Protein AF-A0A3B0YZ38-F1 (afdb_monomer)

InterPro domains:
  IPR046748 HipA-like kinase [PF20613] (2-116)

Sequence (117 aa):
MLTESGGNPNLFWGPEEERLVVIDHNQAFDSEFPVGEFMKYHIFSGISHDLFGNVLYQQEHRNTFQAVLDQWHNIRNGIPDDWHYLDPEMTVEADIGLDAIFTILNRCTTENLWDHA

Structure (mmCIF, N/CA/C/O backbone):
data_AF-A0A3B0YZ38-F1
#
_entry.id   AF-A0A3B0YZ38-F1
#
loop_
_atom_site.group_PDB
_atom_site.id
_atom_site.type_symbol
_atom_site.label_atom_id
_atom_site.label_alt_id
_atom_site.label_comp_id
_atom_site.label_asym_id
_atom_site.label_entity_id
_atom_site.label_seq_id
_atom_site.pdbx_PDB_ins_code
_atom_site.Cartn_x
_atom_site.Cartn_y
_atom_site.Cartn_z
_atom_site.occupancy
_atom_site.B_iso_or_equiv
_atom_site.auth_seq_id
_atom_site.auth_comp_id
_atom_site.auth_asym_id
_atom_site.auth_atom_id
_atom_site.pdbx_PDB_model_num
ATOM 1 N N . MET A 1 1 ? -13.005 15.743 -5.220 1.00 42.16 1 MET A N 1
ATOM 2 C CA . MET A 1 1 ? -14.047 16.243 -4.296 1.00 42.16 1 MET A CA 1
ATOM 3 C C . MET A 1 1 ? -15.233 15.287 -4.373 1.00 42.16 1 MET A C 1
A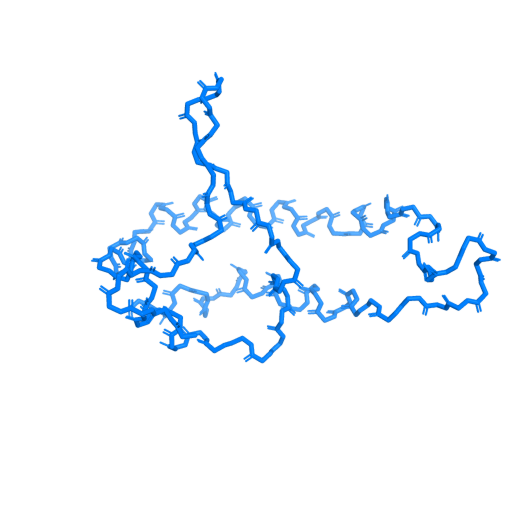TOM 5 O O . MET A 1 1 ? -15.817 15.165 -5.443 1.00 42.16 1 MET A O 1
ATOM 9 N N . LEU A 1 2 ? -15.517 14.533 -3.306 1.00 51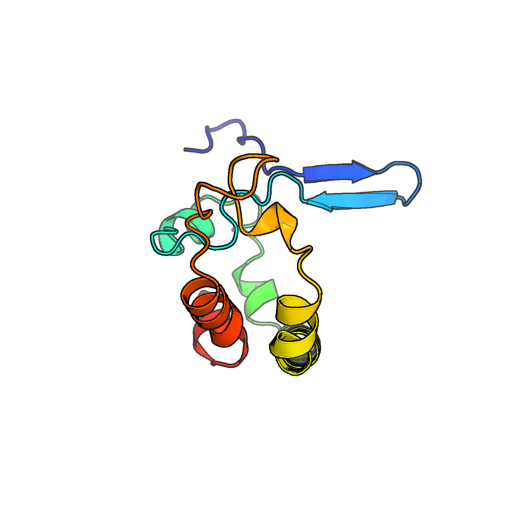.16 2 LEU A N 1
ATOM 10 C CA . LEU A 1 2 ? -16.709 13.677 -3.229 1.00 51.16 2 LEU A CA 1
ATOM 11 C C . LEU A 1 2 ? -17.927 14.604 -3.035 1.00 51.16 2 LEU A C 1
ATOM 13 O O . LEU A 1 2 ? -17.865 15.534 -2.234 1.00 51.16 2 LEU A O 1
ATOM 17 N N . THR A 1 3 ? -18.976 14.429 -3.836 1.00 57.50 3 THR A N 1
ATOM 18 C CA . THR A 1 3 ? -20.181 15.281 -3.834 1.00 57.50 3 THR A CA 1
ATOM 19 C C . THR A 1 3 ? -21.152 14.866 -2.722 1.00 57.50 3 THR A C 1
ATOM 21 O O . THR A 1 3 ? -20.962 13.832 -2.084 1.00 57.50 3 THR A O 1
ATOM 24 N N . GLU A 1 4 ? -22.237 15.627 -2.521 1.00 55.22 4 GLU A N 1
ATOM 25 C CA . GLU A 1 4 ? -23.323 15.306 -1.569 1.00 55.22 4 GLU A CA 1
ATOM 26 C C . GLU A 1 4 ? -23.986 13.931 -1.807 1.00 55.22 4 GLU A C 1
ATOM 28 O O . GLU A 1 4 ? -24.722 13.443 -0.956 1.00 55.22 4 GLU A O 1
ATOM 33 N N . SER A 1 5 ? -23.720 13.284 -2.946 1.00 58.16 5 SER A N 1
ATOM 34 C CA . SER A 1 5 ? -24.227 11.949 -3.294 1.00 58.16 5 SER A CA 1
ATOM 35 C C . SER A 1 5 ? -23.225 10.813 -3.042 1.00 58.16 5 SER A C 1
ATOM 37 O O . SER A 1 5 ? -23.534 9.665 -3.352 1.00 58.16 5 SER A O 1
ATOM 39 N N . GLY A 1 6 ? -22.041 11.113 -2.496 1.00 59.34 6 GLY A N 1
ATOM 40 C CA . GLY A 1 6 ? -20.923 10.173 -2.424 1.00 59.34 6 GLY A CA 1
ATOM 41 C C . GLY A 1 6 ? -20.232 10.040 -3.784 1.00 59.34 6 GLY A C 1
ATOM 42 O O . GLY A 1 6 ? -20.872 9.849 -4.814 1.00 59.34 6 GLY A O 1
ATOM 43 N N . GLY A 1 7 ? -18.907 10.187 -3.817 1.00 64.19 7 GLY A N 1
ATOM 44 C CA . GLY A 1 7 ? -18.137 9.831 -5.013 1.00 64.19 7 GLY A CA 1
ATOM 45 C C . GLY A 1 7 ? -17.694 8.370 -4.969 1.00 64.19 7 GLY A C 1
ATOM 46 O O . GLY A 1 7 ? -17.848 7.709 -3.945 1.00 64.19 7 GLY A O 1
ATOM 47 N N . ASN A 1 8 ? -17.162 7.871 -6.085 1.00 73.31 8 ASN A N 1
ATOM 48 C CA . ASN A 1 8 ? -16.699 6.492 -6.202 1.00 73.31 8 ASN A CA 1
ATOM 49 C C . ASN A 1 8 ? -15.587 6.218 -5.167 1.00 73.31 8 ASN A C 1
ATOM 51 O O . ASN A 1 8 ? -14.508 6.794 -5.304 1.00 73.31 8 ASN A O 1
ATOM 55 N N . PRO A 1 9 ? -15.810 5.359 -4.153 1.00 74.94 9 PRO A N 1
ATOM 56 C CA . PRO A 1 9 ? -14.781 5.025 -3.172 1.00 74.94 9 PRO A CA 1
ATOM 57 C C . PRO A 1 9 ? -13.742 4.039 -3.734 1.00 74.94 9 PRO A C 1
ATOM 59 O O . PRO A 1 9 ? -12.907 3.552 -2.980 1.00 74.94 9 PRO A O 1
ATOM 62 N N . ASN A 1 10 ? -13.826 3.703 -5.029 1.00 85.19 10 ASN A N 1
ATOM 63 C CA . ASN A 1 10 ? -13.047 2.655 -5.680 1.00 85.19 10 ASN A CA 1
ATOM 64 C C . ASN A 1 10 ? -13.208 1.299 -4.972 1.00 85.19 10 ASN A C 1
ATOM 66 O O . ASN A 1 10 ? -12.254 0.544 -4.802 1.00 85.19 10 ASN A O 1
ATOM 70 N N . LEU A 1 11 ? -14.445 0.992 -4.560 1.00 86.81 11 LEU A N 1
ATOM 71 C CA . LEU A 1 11 ? -14.827 -0.285 -3.963 1.00 86.81 11 LEU A CA 1
ATOM 72 C C . LEU A 1 11 ? -15.729 -1.057 -4.919 1.00 86.81 11 LEU A C 1
ATOM 74 O O . LEU A 1 11 ? -16.722 -0.528 -5.419 1.00 86.81 11 LEU A O 1
ATOM 78 N N . PHE A 1 12 ? -15.413 -2.329 -5.113 1.00 89.25 12 PHE A N 1
ATOM 79 C CA . PHE A 1 12 ? -16.234 -3.277 -5.849 1.00 89.25 12 PHE A CA 1
ATOM 80 C C . PHE A 1 12 ? -16.736 -4.378 -4.908 1.00 89.25 12 PHE A C 1
ATOM 82 O O . PHE A 1 12 ? -16.009 -4.804 -4.013 1.00 89.25 12 PHE A O 1
ATOM 89 N N . TRP A 1 13 ? -17.970 -4.849 -5.097 1.00 92.00 13 TRP A N 1
ATOM 90 C CA . TRP A 1 13 ? -18.472 -6.037 -4.401 1.00 92.00 13 TRP A CA 1
ATOM 91 C C . TRP A 1 13 ? -18.176 -7.274 -5.246 1.00 92.00 13 TRP A C 1
ATOM 93 O O . TRP A 1 13 ? -18.745 -7.419 -6.327 1.00 92.00 13 TRP A O 1
AT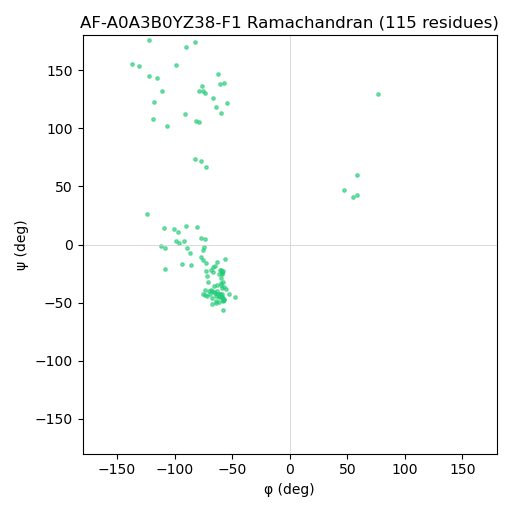OM 103 N N . GLY A 1 14 ? -17.289 -8.146 -4.765 1.00 92.31 14 GLY A N 1
ATOM 104 C CA . GLY A 1 14 ? -17.031 -9.455 -5.363 1.00 92.31 14 GLY A CA 1
ATOM 105 C C . GLY A 1 14 ? -18.100 -10.450 -4.905 1.00 92.31 14 GLY A C 1
ATOM 106 O O . GLY A 1 14 ? -18.076 -10.838 -3.737 1.00 92.31 14 GLY A O 1
ATOM 107 N N . PRO A 1 15 ? -19.061 -10.850 -5.763 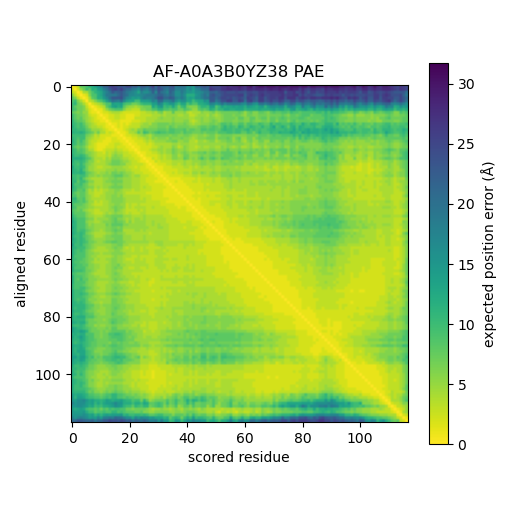1.00 89.88 15 PRO A N 1
ATOM 108 C CA . PRO A 1 15 ? -20.171 -11.706 -5.347 1.00 89.88 15 PRO A CA 1
ATOM 109 C C . PRO A 1 15 ? -19.746 -13.154 -5.088 1.00 89.88 15 PRO A C 1
ATOM 111 O O . PRO A 1 15 ? -20.448 -13.856 -4.373 1.00 89.88 15 PRO A O 1
ATOM 114 N N . GLU A 1 16 ? -18.629 -13.605 -5.665 1.00 92.00 16 GLU A N 1
ATOM 115 C CA . GLU A 1 16 ? -18.132 -14.972 -5.484 1.00 92.00 16 GLU A CA 1
ATOM 116 C C . GLU A 1 16 ? -17.484 -15.160 -4.109 1.00 92.00 16 GLU A C 1
ATOM 118 O O . GLU A 1 16 ? -17.730 -16.164 -3.445 1.00 92.00 16 GLU A O 1
ATOM 123 N N . GLU A 1 17 ? -16.687 -14.189 -3.657 1.00 91.50 17 GLU A N 1
ATOM 124 C CA . GLU A 1 17 ? -16.010 -14.236 -2.357 1.00 91.50 17 GLU A CA 1
ATOM 125 C C . GLU A 1 17 ? -16.760 -13.486 -1.249 1.00 91.50 17 GLU A C 1
ATOM 127 O O . GLU A 1 17 ? -16.252 -13.393 -0.132 1.00 91.50 17 GLU A O 1
ATOM 132 N N . GLU A 1 18 ? -17.927 -12.920 -1.569 1.00 94.31 18 GLU A N 1
ATOM 133 C CA . GLU A 1 18 ? -18.758 -12.102 -0.677 1.00 94.31 18 GLU A CA 1
ATOM 134 C C . GLU A 1 18 ? -17.943 -11.035 0.077 1.00 94.31 18 GLU A C 1
ATOM 136 O O . GLU A 1 18 ? -18.063 -10.858 1.293 1.00 94.31 18 GLU A O 1
ATOM 141 N N . ARG A 1 19 ? -17.078 -10.315 -0.650 1.00 93.94 19 ARG A N 1
ATOM 142 C CA . ARG A 1 19 ? -16.172 -9.322 -0.057 1.00 93.94 19 ARG A CA 1
ATOM 143 C C . ARG A 1 19 ? -16.080 -8.036 -0.861 1.00 93.94 19 ARG A C 1
ATOM 145 O O . ARG A 1 19 ? -16.252 -8.014 -2.080 1.00 93.94 19 ARG A O 1
ATOM 152 N N . LEU A 1 20 ? -15.722 -6.963 -0.162 1.00 90.12 20 LEU A N 1
ATOM 153 C CA . LEU A 1 20 ? -15.305 -5.720 -0.799 1.00 90.12 20 LEU A CA 1
ATOM 154 C C . LEU A 1 20 ? -13.879 -5.857 -1.340 1.00 90.12 20 LEU A C 1
ATOM 156 O O . LEU A 1 20 ? -12.988 -6.367 -0.661 1.00 90.12 20 LEU A O 1
ATOM 160 N N . VAL A 1 21 ? -13.675 -5.364 -2.555 1.00 89.25 21 VAL A N 1
ATOM 161 C CA . VAL A 1 21 ? -12.380 -5.275 -3.226 1.00 89.25 21 VAL A CA 1
ATOM 162 C C . VAL A 1 21 ? -12.084 -3.803 -3.468 1.00 89.25 21 VAL A C 1
ATOM 164 O O . VAL A 1 21 ? -12.873 -3.109 -4.107 1.00 89.25 21 VAL A O 1
ATOM 167 N N . VAL A 1 22 ? -10.955 -3.328 -2.944 1.00 88.00 22 VAL A N 1
ATOM 168 C CA . VAL A 1 22 ? -10.433 -1.999 -3.275 1.00 88.00 22 VAL A CA 1
ATOM 169 C C . VAL A 1 22 ? -9.751 -2.095 -4.636 1.00 88.00 22 VAL A C 1
ATOM 171 O O . VAL A 1 22 ? -8.986 -3.027 -4.876 1.00 88.00 22 VAL A O 1
ATOM 174 N N . ILE A 1 23 ? -10.055 -1.163 -5.530 1.00 87.50 23 ILE A N 1
ATOM 175 C CA . ILE A 1 23 ? -9.457 -1.073 -6.864 1.00 87.50 23 ILE A CA 1
ATOM 176 C C . ILE A 1 23 ? -8.789 0.290 -7.050 1.00 87.50 23 ILE A C 1
ATOM 178 O O . ILE A 1 23 ? -8.887 1.159 -6.190 1.00 87.50 23 ILE A O 1
ATOM 182 N N . ASP A 1 24 ? -8.128 0.476 -8.193 1.00 85.62 24 ASP A N 1
ATOM 183 C CA . ASP A 1 24 ? -7.545 1.762 -8.592 1.00 85.62 24 ASP A CA 1
ATOM 184 C C . ASP A 1 24 ? -6.518 2.304 -7.572 1.00 85.62 24 ASP A C 1
ATOM 186 O O . ASP A 1 24 ? -6.652 3.379 -6.994 1.00 85.62 24 ASP A O 1
ATOM 190 N N . HIS A 1 25 ? -5.463 1.513 -7.337 1.00 84.44 25 HIS A N 1
ATOM 191 C CA . HIS A 1 25 ? -4.354 1.834 -6.424 1.00 84.44 25 HIS A CA 1
ATOM 192 C C . HIS A 1 25 ? -3.298 2.781 -7.026 1.00 84.44 25 HIS A C 1
ATOM 194 O O . HIS A 1 25 ? -2.195 2.894 -6.492 1.00 84.44 25 HIS A O 1
ATOM 200 N N . ASN A 1 26 ? -3.598 3.457 -8.136 1.00 84.25 26 ASN A N 1
ATOM 201 C CA . ASN A 1 26 ? -2.642 4.302 -8.862 1.00 84.25 26 ASN A CA 1
ATOM 202 C C . ASN A 1 26 ? -2.080 5.477 -8.033 1.00 84.25 26 ASN A C 1
ATOM 204 O O . ASN A 1 26 ? -1.001 5.964 -8.350 1.00 84.25 26 ASN A O 1
ATOM 208 N N . GLN A 1 27 ? -2.779 5.905 -6.975 1.00 85.06 27 GLN A N 1
ATOM 209 C CA . GLN A 1 27 ? -2.366 6.975 -6.054 1.00 85.06 27 GLN A CA 1
ATOM 210 C C . GLN A 1 27 ? -1.971 6.465 -4.653 1.00 85.06 27 GLN A C 1
ATOM 212 O O . GLN A 1 27 ? -1.871 7.251 -3.714 1.00 85.06 27 GLN A O 1
ATOM 217 N N . ALA A 1 28 ? -1.749 5.156 -4.466 1.00 86.12 28 ALA A N 1
ATOM 218 C CA . ALA A 1 28 ? -1.492 4.573 -3.140 1.00 86.12 28 ALA A CA 1
ATOM 219 C C . ALA A 1 28 ? -0.243 5.136 -2.427 1.00 86.12 28 ALA A C 1
ATOM 221 O O . ALA A 1 28 ? -0.148 5.055 -1.202 1.00 86.12 28 ALA A O 1
ATOM 222 N N . PHE A 1 29 ? 0.699 5.708 -3.182 1.00 87.81 29 PHE A N 1
ATOM 223 C CA . PHE A 1 29 ? 1.966 6.244 -2.679 1.00 87.81 29 PHE A CA 1
ATOM 224 C C . PHE A 1 29 ? 2.181 7.717 -3.047 1.00 87.81 29 PHE A C 1
ATOM 226 O O . PHE A 1 29 ? 3.322 8.163 -3.153 1.00 87.81 29 PHE A O 1
ATOM 233 N N . ASP A 1 30 ? 1.103 8.475 -3.255 1.00 88.25 30 ASP A N 1
ATOM 234 C CA . ASP A 1 30 ? 1.201 9.916 -3.483 1.00 88.25 30 ASP A CA 1
ATOM 235 C C . ASP A 1 30 ? 1.774 10.621 -2.236 1.00 88.25 30 ASP A C 1
ATOM 237 O O . ASP A 1 30 ? 1.205 10.573 -1.141 1.00 88.25 30 ASP A O 1
ATOM 241 N N . SER A 1 31 ? 2.927 11.275 -2.397 1.00 84.62 31 SER A N 1
ATOM 242 C CA . SER A 1 31 ? 3.591 12.021 -1.326 1.00 84.62 31 SER A CA 1
ATOM 243 C C . SER A 1 31 ? 2.831 13.276 -0.899 1.00 84.62 31 SER A C 1
ATOM 245 O O . SER A 1 31 ? 3.034 13.754 0.217 1.00 84.62 31 SER A O 1
ATOM 247 N N . GLU A 1 32 ? 1.967 13.807 -1.764 1.00 88.69 32 GLU A N 1
ATOM 248 C CA . GLU A 1 32 ? 1.155 15.000 -1.510 1.00 88.69 32 GLU A CA 1
ATOM 249 C C . GLU A 1 32 ? -0.267 14.651 -1.039 1.00 88.69 32 GLU A C 1
ATOM 251 O O . GLU A 1 32 ? -1.124 15.531 -0.930 1.00 88.69 32 GLU A O 1
ATOM 256 N N . PHE A 1 33 ? -0.520 13.378 -0.703 1.00 86.50 33 PHE A N 1
ATOM 257 C CA . PHE A 1 33 ? -1.840 12.901 -0.305 1.00 86.50 33 PHE A CA 1
ATOM 258 C C . PHE A 1 33 ? -2.435 13.720 0.864 1.00 86.50 33 PHE A C 1
ATOM 260 O O . PHE A 1 33 ? -1.861 13.760 1.963 1.00 86.50 33 PHE A O 1
ATOM 267 N N . PRO A 1 34 ? -3.622 14.338 0.690 1.00 87.81 34 PRO A N 1
ATOM 268 C CA . PRO A 1 34 ? -4.199 15.246 1.675 1.00 87.81 34 PRO A CA 1
ATOM 269 C C . PRO A 1 34 ? -4.927 14.478 2.789 1.00 87.81 34 PRO A C 1
ATOM 271 O O . PRO A 1 34 ? -6.158 14.481 2.865 1.00 87.81 34 PRO A O 1
ATOM 274 N N . VAL A 1 35 ? -4.165 13.841 3.692 1.00 85.06 35 VAL A N 1
ATOM 275 C CA . VAL A 1 35 ? -4.681 12.993 4.793 1.00 85.06 35 VAL A CA 1
ATOM 276 C C . VAL A 1 35 ? -5.828 13.663 5.557 1.00 85.06 35 VAL A C 1
ATOM 278 O O . VAL A 1 35 ? -6.849 13.032 5.807 1.00 85.06 35 VAL A O 1
ATOM 281 N N . GLY A 1 36 ? -5.701 14.949 5.900 1.00 85.69 36 GLY A N 1
ATOM 282 C CA . GLY A 1 36 ? -6.728 15.664 6.666 1.00 85.69 36 GLY A CA 1
ATOM 283 C C . GLY A 1 36 ? -8.061 15.815 5.923 1.00 85.69 36 GLY A C 1
ATOM 284 O O . GLY A 1 36 ? -9.123 15.620 6.513 1.00 85.69 36 GLY A O 1
ATOM 285 N N . GLU A 1 37 ? -8.027 16.127 4.625 1.00 87.25 37 GLU A N 1
ATOM 286 C CA . GLU A 1 37 ? -9.245 16.202 3.808 1.00 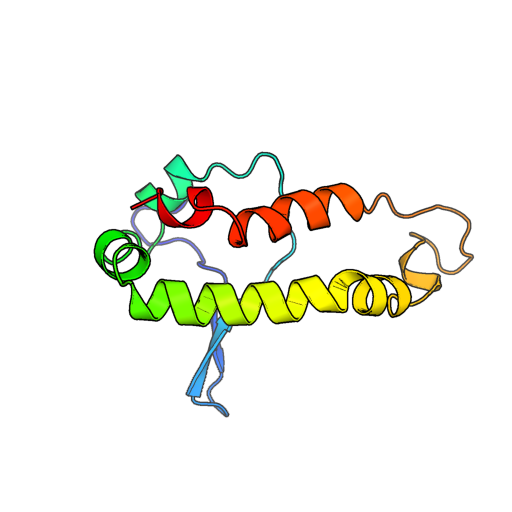87.25 37 GLU A CA 1
ATOM 287 C C . GLU A 1 37 ? -9.844 14.819 3.583 1.00 87.25 37 GLU A C 1
ATOM 289 O O . GLU A 1 37 ? -11.063 14.661 3.669 1.00 87.25 37 GLU A O 1
ATOM 294 N N . PHE A 1 38 ? -8.992 13.818 3.347 1.00 85.06 38 PHE A N 1
ATOM 295 C CA . PHE A 1 38 ? -9.418 12.434 3.208 1.00 85.06 38 PHE A CA 1
ATOM 296 C C . PHE A 1 38 ? -10.165 11.975 4.460 1.00 85.06 38 PHE A C 1
ATOM 298 O O . PHE A 1 38 ? -11.338 11.634 4.367 1.00 85.06 38 PHE A O 1
ATOM 305 N N . MET A 1 39 ? -9.555 12.067 5.643 1.00 84.56 39 MET A N 1
ATOM 306 C CA . MET A 1 39 ? -10.184 11.626 6.894 1.00 84.56 39 MET A CA 1
ATOM 307 C C . MET A 1 39 ? -11.491 12.370 7.188 1.00 84.56 39 MET A C 1
ATOM 309 O O . MET A 1 39 ? -12.433 11.779 7.709 1.00 84.56 39 MET A O 1
ATOM 313 N N . LYS A 1 40 ? -11.590 13.646 6.800 1.00 86.06 40 LYS A N 1
ATOM 314 C CA . LYS A 1 40 ? -12.797 14.454 6.998 1.00 86.06 40 LYS A CA 1
ATOM 315 C C . LYS A 1 40 ? -13.945 14.074 6.059 1.00 86.06 40 LYS A C 1
ATOM 317 O O . LYS A 1 40 ? -15.096 14.044 6.492 1.00 86.06 40 LYS A O 1
ATOM 322 N N . TYR A 1 41 ? -13.657 13.845 4.779 1.00 84.88 41 TYR A N 1
ATOM 323 C CA . TYR A 1 41 ? -14.683 13.705 3.737 1.00 84.88 41 TYR A CA 1
ATOM 324 C C . TYR A 1 41 ? -14.857 12.276 3.212 1.00 84.88 41 TYR A C 1
ATOM 326 O O . TYR A 1 41 ? -15.731 12.047 2.376 1.00 84.88 41 TYR A O 1
ATOM 334 N N . HIS A 1 42 ? -14.056 11.313 3.675 1.00 83.62 42 HIS A N 1
ATOM 335 C CA . HIS A 1 42 ? -14.205 9.915 3.286 1.00 83.62 42 HIS A CA 1
ATOM 336 C C . HIS A 1 42 ? -15.563 9.355 3.725 1.00 83.62 42 HIS A C 1
ATOM 338 O O . HIS A 1 42 ? -16.067 9.690 4.795 1.00 83.62 42 HIS A O 1
ATOM 344 N N . ILE A 1 43 ? -16.128 8.432 2.940 1.00 83.00 43 ILE A N 1
ATOM 345 C CA . ILE A 1 43 ? -17.422 7.792 3.242 1.00 83.00 43 ILE A CA 1
ATOM 346 C C . ILE A 1 43 ? -17.425 7.043 4.590 1.00 83.00 43 ILE A C 1
ATOM 348 O O . ILE A 1 43 ? -18.473 6.882 5.209 1.00 83.00 43 ILE A O 1
ATOM 352 N N . PHE A 1 44 ? -16.247 6.631 5.070 1.00 85.06 44 PHE A N 1
ATOM 353 C CA . PHE A 1 44 ? -16.057 5.965 6.366 1.00 85.06 44 PHE A CA 1
ATOM 354 C C . PHE A 1 44 ? -15.548 6.893 7.482 1.00 85.06 44 PHE A C 1
ATOM 356 O O . PHE A 1 44 ? -15.130 6.402 8.528 1.00 85.06 44 PHE A O 1
ATOM 363 N N . SER A 1 45 ? -15.582 8.218 7.305 1.00 88.00 45 SER A N 1
ATOM 364 C CA . SER A 1 45 ? -15.122 9.164 8.336 1.00 88.00 45 SER A CA 1
ATOM 365 C C . SER A 1 45 ? -15.862 9.002 9.669 1.00 88.00 45 SER A C 1
ATOM 367 O O . SER A 1 45 ? -15.271 9.149 10.731 1.00 88.00 45 SER A O 1
ATOM 369 N N . GLY A 1 46 ? -17.140 8.609 9.641 1.00 89.81 46 GLY A N 1
ATOM 370 C CA . GLY A 1 46 ? -17.940 8.399 10.851 1.00 89.81 46 GLY A CA 1
ATOM 371 C C . GLY A 1 46 ? -17.463 7.262 11.765 1.00 89.81 46 GLY A C 1
ATOM 372 O O . GLY A 1 46 ? -17.846 7.246 12.928 1.00 89.81 46 GLY A O 1
ATOM 373 N N . ILE A 1 47 ? -16.642 6.332 11.264 1.00 89.81 47 ILE A N 1
ATOM 374 C CA . ILE A 1 47 ? -16.094 5.209 12.047 1.00 89.81 47 ILE A CA 1
ATOM 375 C C . ILE A 1 47 ? -14.581 5.315 12.261 1.00 89.81 47 ILE A C 1
ATOM 377 O O . ILE A 1 47 ? -13.994 4.437 12.890 1.00 89.81 47 ILE A O 1
ATOM 381 N N . SER A 1 48 ? -13.925 6.349 11.719 1.00 86.56 48 SER A N 1
ATOM 382 C CA . SER A 1 48 ? -12.463 6.427 11.734 1.00 86.56 48 SER A CA 1
ATOM 383 C C . SER A 1 48 ? -11.917 6.501 13.156 1.00 86.56 48 SER A C 1
ATOM 385 O O . SER A 1 48 ? -10.979 5.783 13.477 1.00 86.56 48 SER A O 1
ATOM 387 N N . HIS A 1 49 ? -12.538 7.292 14.031 1.00 86.75 49 HIS A N 1
ATOM 388 C CA . HIS A 1 49 ? -12.096 7.419 15.419 1.00 86.75 49 HIS A CA 1
ATOM 389 C C . HIS A 1 49 ? -12.093 6.067 16.152 1.00 86.75 49 HIS A C 1
ATOM 391 O O . HIS A 1 49 ? -11.088 5.678 16.745 1.00 86.75 49 HIS A O 1
ATOM 397 N N . ASP A 1 50 ? -13.187 5.309 16.040 1.00 90.75 50 ASP A N 1
ATOM 398 C CA . ASP A 1 50 ? -13.326 4.005 16.695 1.00 90.75 50 ASP A CA 1
ATOM 399 C C . ASP A 1 50 ? -12.368 2.961 16.106 1.00 90.75 50 ASP A C 1
ATOM 401 O O . ASP A 1 50 ? -11.778 2.165 16.839 1.00 90.75 50 ASP A O 1
ATOM 405 N N . LEU A 1 51 ? -12.190 2.966 14.781 1.00 88.75 51 LEU A N 1
ATOM 406 C CA . LEU A 1 51 ? -11.311 2.028 14.088 1.00 88.75 51 LEU A CA 1
ATOM 407 C C . LEU A 1 51 ? -9.839 2.282 14.429 1.00 88.75 51 LEU A C 1
ATOM 409 O O . LEU A 1 51 ? -9.128 1.359 14.826 1.00 88.75 51 LEU A O 1
ATOM 413 N N . PHE A 1 52 ? -9.388 3.531 14.296 1.00 86.94 52 PHE A N 1
ATOM 414 C CA . PHE A 1 52 ? -8.003 3.907 14.567 1.00 86.94 52 PHE A CA 1
ATOM 415 C C . PHE A 1 52 ? -7.694 3.897 16.068 1.00 86.94 52 PHE A C 1
ATOM 417 O O . PHE A 1 52 ? -6.561 3.608 16.427 1.00 86.94 52 PHE A O 1
ATOM 424 N N . GLY A 1 53 ? -8.673 4.105 16.955 1.00 87.75 53 GLY A N 1
ATOM 425 C CA . GLY A 1 53 ? -8.507 3.981 18.409 1.00 87.75 53 GLY A CA 1
ATOM 426 C C . GLY A 1 53 ? -8.476 2.539 18.942 1.00 87.75 53 GLY A C 1
ATOM 427 O O . GLY A 1 53 ? -8.145 2.316 20.109 1.00 87.75 53 GLY A O 1
ATOM 428 N N . ASN A 1 54 ? -8.805 1.537 18.122 1.00 91.50 54 ASN A N 1
ATOM 429 C CA . ASN A 1 54 ? -8.851 0.143 18.556 1.00 91.50 54 ASN A CA 1
ATOM 430 C C . ASN A 1 54 ? -7.446 -0.481 18.625 1.00 91.50 54 ASN A C 1
ATOM 432 O O . ASN A 1 54 ? -6.864 -0.861 17.613 1.00 91.50 54 ASN A O 1
ATOM 436 N N . VAL A 1 55 ? -6.928 -0.668 19.842 1.00 90.00 55 VAL A N 1
ATOM 437 C CA . VAL A 1 55 ? -5.575 -1.201 20.094 1.00 90.00 55 VAL A CA 1
ATOM 438 C C . VAL A 1 55 ? -5.346 -2.594 19.493 1.00 90.00 55 VAL A C 1
ATOM 440 O O . VAL A 1 55 ? -4.254 -2.868 18.997 1.00 90.00 55 VAL A O 1
ATOM 443 N N . LEU A 1 56 ? -6.353 -3.477 19.508 1.00 92.50 56 LEU A N 1
ATOM 444 C CA . LEU A 1 56 ? -6.215 -4.809 18.911 1.00 92.50 56 LEU A CA 1
ATOM 445 C C . LEU A 1 56 ? -6.076 -4.698 17.390 1.00 92.50 56 LEU A C 1
ATOM 447 O O . LEU A 1 56 ? -5.159 -5.281 16.816 1.00 92.50 56 LEU A O 1
ATOM 451 N N . TYR A 1 57 ? -6.924 -3.877 16.767 1.00 90.44 57 TYR A N 1
ATOM 452 C CA . TYR A 1 57 ? -6.864 -3.597 15.334 1.00 90.44 57 TYR A CA 1
ATOM 453 C C . TYR A 1 57 ? -5.511 -2.996 14.933 1.00 90.44 57 TYR A C 1
ATOM 455 O O . TYR A 1 57 ? -4.891 -3.465 13.976 1.00 90.44 57 TYR A O 1
ATOM 463 N N . GLN A 1 58 ? -5.016 -2.011 15.694 1.00 88.88 58 GLN A N 1
ATOM 464 C CA . GLN A 1 58 ? -3.693 -1.429 15.468 1.00 88.88 58 GLN A CA 1
ATOM 465 C C . GLN A 1 58 ? -2.596 -2.497 15.527 1.00 88.88 58 GLN A C 1
ATOM 467 O O . GLN A 1 58 ? -1.747 -2.555 14.640 1.00 88.88 58 GLN A O 1
ATOM 472 N N . GLN A 1 59 ? -2.601 -3.356 16.552 1.00 89.62 59 GLN A N 1
ATOM 473 C CA . GLN A 1 59 ? -1.565 -4.373 16.729 1.00 89.62 59 GLN A CA 1
ATOM 474 C C . GLN A 1 59 ? -1.564 -5.403 15.591 1.00 89.62 59 GLN A C 1
ATOM 476 O O . GLN A 1 59 ? -0.499 -5.743 15.072 1.00 89.62 59 GLN A O 1
ATOM 481 N N . GLU A 1 60 ? -2.740 -5.889 15.188 1.00 92.00 60 GLU A N 1
ATOM 482 C CA . GLU A 1 60 ? -2.893 -6.841 14.081 1.00 92.00 60 GLU A CA 1
ATOM 483 C C . GLU A 1 60 ? -2.332 -6.274 12.770 1.00 92.00 60 GLU A C 1
ATOM 485 O O . GLU A 1 60 ? -1.568 -6.940 12.062 1.00 92.00 60 GLU A O 1
ATOM 490 N N . HIS A 1 61 ? -2.650 -5.013 12.476 1.00 90.44 61 HIS A N 1
ATOM 491 C CA . HIS A 1 61 ? -2.200 -4.349 11.258 1.00 90.44 61 HIS A CA 1
ATOM 492 C C . HIS A 1 61 ? -0.719 -3.979 11.311 1.00 90.44 61 HIS A C 1
ATOM 494 O O . HIS A 1 61 ? -0.024 -4.192 10.323 1.00 90.44 61 HIS A O 1
ATOM 500 N N . ARG A 1 62 ? -0.192 -3.527 12.457 1.00 89.25 62 ARG A N 1
ATOM 501 C CA . ARG A 1 62 ? 1.256 -3.307 12.635 1.00 89.25 62 ARG A CA 1
ATOM 502 C C . ARG A 1 62 ? 2.050 -4.578 12.360 1.00 89.25 62 ARG A C 1
ATOM 504 O O . ARG A 1 62 ? 3.012 -4.535 11.602 1.00 89.25 62 ARG A O 1
ATOM 511 N N . ASN A 1 63 ? 1.621 -5.711 12.920 1.00 91.25 63 ASN A N 1
ATOM 512 C CA . ASN A 1 63 ? 2.280 -6.997 12.689 1.00 91.25 63 ASN A CA 1
ATOM 513 C C . ASN A 1 63 ? 2.246 -7.385 11.203 1.00 91.25 63 ASN A C 1
ATOM 515 O O . ASN A 1 63 ? 3.258 -7.808 10.649 1.00 91.25 63 ASN A O 1
ATOM 519 N N . THR A 1 64 ? 1.090 -7.211 10.557 1.00 92.31 64 THR A N 1
ATOM 520 C CA . THR A 1 64 ? 0.913 -7.528 9.134 1.00 92.31 64 THR A CA 1
ATOM 521 C C . THR A 1 64 ? 1.796 -6.645 8.254 1.00 92.31 64 THR A C 1
ATOM 523 O O . THR A 1 64 ? 2.522 -7.155 7.403 1.00 92.31 64 THR A O 1
ATOM 526 N N . PHE A 1 65 ? 1.786 -5.329 8.472 1.00 91.19 65 PHE A N 1
ATOM 527 C CA . PHE A 1 65 ? 2.595 -4.404 7.688 1.00 91.19 65 PHE A CA 1
ATOM 528 C C . PHE A 1 65 ? 4.094 -4.614 7.905 1.00 91.19 65 PHE A C 1
ATOM 530 O O . PHE A 1 65 ? 4.846 -4.612 6.933 1.00 91.19 65 PHE A O 1
ATOM 537 N N . GLN A 1 66 ? 4.527 -4.864 9.145 1.00 92.19 66 GLN A N 1
ATOM 538 C CA . GLN A 1 66 ? 5.926 -5.169 9.437 1.00 92.19 66 GLN A CA 1
ATOM 539 C C . GLN A 1 66 ? 6.380 -6.440 8.714 1.00 92.19 66 GLN A C 1
ATOM 541 O O . GLN A 1 66 ? 7.421 -6.427 8.067 1.00 92.19 66 GLN A O 1
ATOM 546 N N . ALA A 1 67 ? 5.577 -7.509 8.742 1.00 94.12 67 ALA A N 1
ATOM 547 C CA . ALA A 1 67 ? 5.910 -8.753 8.049 1.00 94.12 67 ALA A CA 1
ATOM 548 C C . ALA A 1 67 ? 6.074 -8.559 6.529 1.00 94.12 67 ALA A C 1
ATOM 550 O O . ALA A 1 67 ? 6.922 -9.202 5.911 1.00 94.12 67 ALA A O 1
ATOM 551 N N . VAL A 1 68 ? 5.292 -7.658 5.923 1.00 92.94 68 VAL A N 1
ATOM 552 C CA . VAL A 1 68 ? 5.435 -7.289 4.504 1.00 92.94 68 VAL A CA 1
ATOM 553 C C . VAL A 1 68 ? 6.691 -6.443 4.274 1.00 92.94 68 VAL A C 1
ATOM 555 O O . VAL A 1 68 ? 7.438 -6.707 3.333 1.00 92.94 68 VAL A O 1
ATOM 558 N N . LEU A 1 69 ? 6.960 -5.458 5.136 1.00 93.62 69 LEU A N 1
ATOM 559 C CA . LEU A 1 69 ? 8.156 -4.614 5.049 1.00 93.62 69 LEU A CA 1
ATOM 560 C C . LEU A 1 69 ? 9.454 -5.407 5.228 1.00 93.62 69 LEU A C 1
ATOM 562 O O . LEU A 1 69 ? 10.430 -5.133 4.534 1.00 93.62 69 LEU A O 1
ATOM 566 N N . ASP A 1 70 ? 9.458 -6.434 6.076 1.00 94.94 70 ASP A N 1
ATOM 567 C CA . ASP A 1 70 ? 10.597 -7.346 6.239 1.00 94.94 70 ASP A CA 1
ATOM 568 C C . ASP A 1 70 ? 10.925 -8.089 4.931 1.00 94.94 70 ASP A C 1
ATOM 570 O O . ASP A 1 70 ? 12.067 -8.484 4.692 1.00 94.94 70 ASP A O 1
ATOM 574 N N . GLN A 1 71 ? 9.934 -8.250 4.049 1.00 96.56 71 GLN A N 1
ATOM 575 C CA . GLN A 1 71 ? 10.089 -8.832 2.717 1.00 96.56 71 GLN A CA 1
ATOM 576 C C . GLN A 1 71 ? 10.363 -7.788 1.628 1.00 96.56 71 GLN A C 1
ATOM 578 O O . GLN A 1 71 ? 10.484 -8.164 0.464 1.00 96.56 71 GLN A O 1
ATOM 583 N N . TRP A 1 72 ? 10.506 -6.499 1.958 1.00 95.25 72 TRP A N 1
ATOM 584 C CA . TRP A 1 72 ? 10.642 -5.425 0.967 1.00 95.25 72 TRP A CA 1
ATOM 585 C C . TRP A 1 72 ? 11.756 -5.678 -0.050 1.00 95.25 72 TRP A C 1
ATOM 587 O O . TRP A 1 72 ? 11.555 -5.490 -1.247 1.00 95.25 72 TRP A O 1
ATOM 597 N N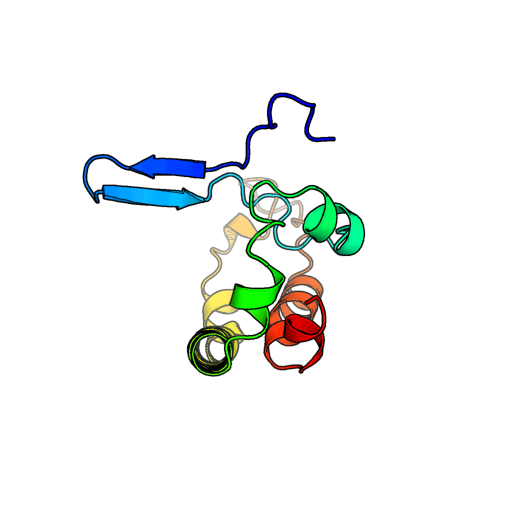 . HIS A 1 73 ? 12.919 -6.159 0.400 1.00 95.56 73 HIS A N 1
ATOM 598 C CA . HIS A 1 73 ? 14.015 -6.467 -0.516 1.00 95.56 73 HIS A CA 1
ATOM 599 C C . HIS A 1 73 ? 13.646 -7.582 -1.504 1.00 95.56 73 HIS A C 1
ATOM 601 O O . HIS A 1 73 ? 13.943 -7.472 -2.689 1.00 95.56 73 HIS A O 1
ATOM 607 N N . ASN A 1 74 ? 12.939 -8.615 -1.040 1.00 97.25 74 ASN A N 1
ATOM 608 C CA . ASN A 1 74 ? 12.468 -9.703 -1.895 1.00 97.25 74 ASN A CA 1
ATOM 609 C C . ASN A 1 74 ? 11.383 -9.225 -2.867 1.00 97.25 74 ASN A C 1
ATOM 611 O O . ASN A 1 74 ? 11.408 -9.615 -4.028 1.00 97.25 74 ASN A O 1
ATOM 615 N N . ILE A 1 75 ? 10.474 -8.352 -2.417 1.00 94.69 75 ILE A N 1
ATOM 616 C CA . ILE A 1 75 ? 9.450 -7.728 -3.267 1.00 94.69 75 ILE A CA 1
ATOM 617 C C . ILE A 1 75 ? 10.120 -6.906 -4.368 1.00 94.69 75 ILE A C 1
ATOM 619 O O . ILE A 1 75 ? 9.821 -7.105 -5.539 1.00 94.69 75 ILE A O 1
ATOM 623 N N . ARG A 1 76 ? 11.075 -6.040 -4.004 1.00 94.75 76 ARG A N 1
ATOM 624 C CA . ARG A 1 76 ? 11.846 -5.222 -4.948 1.00 94.75 76 ARG A CA 1
ATOM 625 C C . ARG A 1 76 ? 12.603 -6.078 -5.961 1.00 94.75 76 ARG A C 1
ATOM 627 O O . ARG A 1 76 ? 12.560 -5.776 -7.144 1.00 94.75 76 ARG A O 1
ATOM 634 N N . ASN A 1 77 ? 13.266 -7.141 -5.511 1.00 95.19 77 ASN A N 1
ATOM 635 C CA . ASN A 1 77 ? 14.006 -8.050 -6.391 1.00 95.19 77 ASN A CA 1
ATOM 636 C C . ASN A 1 77 ? 13.090 -8.950 -7.238 1.00 95.19 77 ASN A C 1
ATOM 638 O O . ASN A 1 77 ? 13.563 -9.591 -8.169 1.00 95.19 77 ASN A O 1
ATOM 642 N N . GLY A 1 78 ? 11.810 -9.054 -6.879 1.00 96.25 78 GLY A N 1
ATOM 643 C CA . GLY A 1 78 ? 10.802 -9.804 -7.622 1.00 96.25 78 GLY A CA 1
ATOM 644 C C . GLY A 1 78 ? 10.081 -8.978 -8.687 1.00 96.25 78 GLY A C 1
ATOM 645 O O . GLY A 1 78 ? 9.230 -9.534 -9.381 1.00 96.25 78 GLY A O 1
ATOM 646 N N . ILE A 1 79 ? 10.382 -7.679 -8.807 1.00 94.81 79 ILE A N 1
ATOM 647 C CA . ILE A 1 79 ? 9.847 -6.835 -9.878 1.00 94.81 79 ILE A CA 1
ATOM 648 C C . ILE A 1 79 ? 10.429 -7.339 -11.208 1.00 94.81 79 ILE A C 1
ATOM 650 O O . ILE A 1 79 ? 11.648 -7.476 -11.308 1.00 94.81 79 ILE A O 1
ATOM 654 N N . PRO A 1 80 ? 9.590 -7.649 -12.213 1.00 95.75 80 PRO A N 1
ATOM 655 C CA . PRO A 1 80 ? 10.071 -8.036 -13.533 1.00 95.75 80 PRO A CA 1
ATOM 656 C C . PRO A 1 80 ? 10.983 -6.967 -14.149 1.00 95.75 80 PRO A C 1
ATOM 658 O O . PRO A 1 80 ? 10.687 -5.777 -14.059 1.00 95.75 80 PRO A O 1
ATOM 661 N N . ASP A 1 81 ? 12.070 -7.389 -14.802 1.00 93.31 81 ASP A N 1
ATOM 662 C CA . ASP A 1 81 ? 13.066 -6.461 -15.357 1.00 93.31 81 ASP A CA 1
ATOM 663 C C . ASP A 1 81 ? 12.449 -5.454 -16.346 1.00 93.31 81 ASP A C 1
ATOM 665 O O . ASP A 1 81 ? 12.825 -4.285 -16.365 1.00 93.31 81 ASP A O 1
ATOM 669 N N . ASP A 1 82 ? 11.470 -5.885 -17.143 1.00 95.25 82 ASP A N 1
ATOM 670 C CA . ASP A 1 82 ? 10.763 -5.059 -18.124 1.00 95.25 82 ASP A CA 1
ATOM 671 C C . ASP A 1 82 ? 9.904 -3.956 -17.484 1.00 95.25 82 ASP A C 1
ATOM 673 O O . ASP A 1 82 ? 9.674 -2.924 -18.107 1.00 95.25 82 ASP A O 1
ATOM 677 N N . TRP A 1 83 ? 9.486 -4.109 -16.224 1.00 94.19 83 TRP A N 1
ATOM 678 C CA . TRP A 1 83 ? 8.701 -3.093 -15.506 1.00 94.19 83 TRP A CA 1
ATOM 679 C C . TRP A 1 83 ? 9.538 -1.897 -15.050 1.00 94.19 83 TRP A C 1
ATOM 681 O O . TRP A 1 83 ? 8.984 -0.861 -14.681 1.00 94.19 83 TRP A O 1
ATOM 691 N N . HIS A 1 84 ? 10.866 -2.014 -15.085 1.00 93.50 84 HIS A N 1
ATOM 692 C CA . HIS A 1 84 ? 11.763 -0.886 -14.850 1.00 93.50 84 HIS A CA 1
ATOM 693 C C . HIS A 1 84 ? 11.830 0.082 -16.036 1.00 93.50 84 HIS A C 1
ATOM 695 O O . HIS A 1 84 ? 12.501 1.107 -15.930 1.00 93.50 84 HIS A O 1
ATOM 701 N N . TYR A 1 85 ? 11.132 -0.205 -17.138 1.00 96.12 85 TYR A N 1
ATOM 702 C CA . TYR A 1 85 ? 11.170 0.577 -18.366 1.00 96.12 85 TYR A CA 1
ATOM 703 C C . TYR A 1 85 ? 9.760 0.902 -18.873 1.00 96.12 85 TYR A C 1
ATOM 705 O O . TYR A 1 85 ? 8.794 0.193 -18.599 1.00 96.12 85 TYR A O 1
ATOM 713 N N . LEU A 1 86 ? 9.630 2.007 -19.607 1.00 95.25 86 LEU A N 1
ATOM 714 C CA . LEU A 1 86 ? 8.367 2.443 -20.218 1.00 95.25 86 LEU A CA 1
ATOM 715 C C . LEU A 1 86 ? 8.122 1.803 -21.590 1.00 95.25 86 LEU A C 1
ATOM 717 O O . LEU A 1 86 ? 6.997 1.830 -22.094 1.00 95.25 86 LEU A O 1
ATOM 721 N N . ASP A 1 87 ? 9.172 1.262 -22.204 1.00 95.56 87 ASP A N 1
ATOM 722 C CA . ASP A 1 87 ? 9.169 0.658 -23.529 1.00 95.56 87 ASP A CA 1
ATOM 723 C C . ASP A 1 87 ? 9.639 -0.810 -23.488 1.00 95.56 87 ASP A C 1
ATOM 725 O O . ASP A 1 87 ? 10.548 -1.144 -22.723 1.00 95.56 87 ASP A O 1
ATOM 729 N N . PRO A 1 88 ? 9.070 -1.696 -24.332 1.00 94.38 88 PRO A N 1
ATOM 730 C CA . PRO A 1 88 ? 9.495 -3.096 -24.426 1.00 94.38 88 PRO 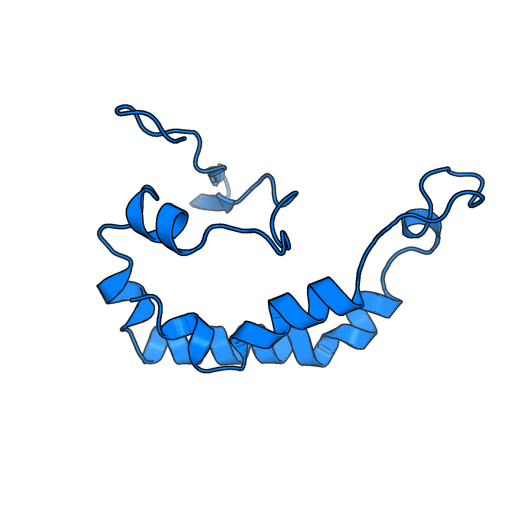A CA 1
ATOM 731 C C . PRO A 1 88 ? 10.967 -3.281 -24.808 1.00 94.38 88 PRO A C 1
ATOM 733 O O . PRO A 1 88 ? 11.554 -4.321 -24.516 1.00 94.38 88 PRO A O 1
ATOM 736 N N . GLU A 1 89 ? 11.561 -2.300 -25.488 1.00 96.44 89 GLU A N 1
ATOM 737 C CA . GLU A 1 89 ? 12.973 -2.298 -25.859 1.00 96.44 89 GLU A CA 1
ATOM 738 C C . GLU A 1 89 ? 13.910 -1.984 -24.676 1.00 96.44 89 GLU A C 1
ATOM 740 O O . GLU A 1 89 ? 15.128 -2.102 -24.830 1.00 96.44 89 GLU A O 1
ATOM 745 N N . MET A 1 90 ? 13.362 -1.651 -23.498 1.00 96.12 90 MET A N 1
ATOM 746 C CA . MET A 1 90 ? 14.086 -1.372 -22.252 1.00 96.12 90 MET A CA 1
ATOM 747 C C . MET A 1 90 ? 15.091 -0.219 -22.390 1.00 96.12 90 MET A C 1
ATOM 749 O O . MET A 1 90 ? 16.231 -0.297 -21.926 1.00 96.12 90 MET A O 1
ATOM 753 N N . THR A 1 91 ? 14.688 0.858 -23.071 1.00 95.94 91 THR A N 1
ATOM 754 C CA . THR A 1 91 ? 15.561 2.007 -23.367 1.00 95.94 91 THR A CA 1
ATOM 755 C C . THR A 1 91 ? 15.232 3.263 -22.564 1.00 95.94 91 THR A C 1
ATOM 757 O O . THR A 1 91 ? 16.097 4.126 -22.398 1.00 95.94 91 THR A O 1
ATOM 760 N N . VAL A 1 92 ? 14.012 3.368 -22.041 1.00 96.31 92 VAL A N 1
ATOM 761 C CA . VAL A 1 92 ? 13.513 4.493 -21.252 1.00 96.31 92 VAL A CA 1
ATOM 762 C C . VAL A 1 92 ? 13.146 3.987 -19.865 1.00 96.31 92 VAL A C 1
ATOM 764 O O . VAL A 1 92 ? 12.147 3.293 -19.703 1.00 96.31 92 VAL A O 1
ATOM 767 N N . GLU A 1 93 ? 13.945 4.334 -18.856 1.00 95.56 93 GLU A N 1
ATOM 768 C CA . GLU A 1 93 ? 13.661 3.960 -17.467 1.00 95.56 93 GLU A CA 1
ATOM 769 C C . GLU A 1 93 ? 12.319 4.541 -16.997 1.00 95.56 93 GLU A C 1
ATOM 771 O O . GLU A 1 93 ? 11.977 5.695 -17.273 1.00 95.56 93 GLU A O 1
ATOM 776 N N . ALA A 1 94 ? 11.559 3.727 -16.271 1.00 91.69 94 ALA A N 1
ATOM 777 C CA . ALA A 1 94 ? 10.354 4.153 -15.590 1.00 91.69 94 ALA A CA 1
ATOM 778 C C . ALA A 1 94 ? 10.729 4.959 -14.338 1.00 91.69 94 ALA A C 1
ATOM 780 O O . ALA A 1 94 ? 11.542 4.527 -13.520 1.00 91.69 94 ALA A O 1
ATOM 781 N N . ASP A 1 95 ? 10.097 6.118 -14.161 1.00 89.31 95 ASP A N 1
ATOM 782 C CA . ASP A 1 95 ? 10.275 6.965 -12.977 1.00 89.31 95 ASP A CA 1
ATOM 783 C C . ASP A 1 95 ? 9.497 6.391 -11.780 1.00 89.31 95 ASP A C 1
ATOM 785 O O . ASP A 1 95 ? 8.428 6.869 -11.399 1.00 89.31 95 ASP A O 1
ATOM 789 N N . ILE A 1 96 ? 9.998 5.281 -11.229 1.00 86.19 96 ILE A N 1
ATOM 790 C CA . ILE A 1 96 ? 9.413 4.604 -10.068 1.00 86.19 96 ILE A CA 1
ATOM 791 C C . ILE A 1 96 ? 10.296 4.867 -8.848 1.00 86.19 96 ILE A C 1
ATOM 793 O O . ILE A 1 96 ? 11.324 4.221 -8.636 1.00 86.19 96 ILE A O 1
ATOM 797 N N . GLY A 1 97 ? 9.856 5.787 -7.990 1.00 89.62 97 GLY A N 1
ATOM 798 C CA . GLY A 1 97 ? 10.525 6.125 -6.733 1.00 89.62 97 GLY A CA 1
ATOM 799 C C . GLY A 1 97 ? 10.386 5.047 -5.652 1.00 89.62 97 GLY A C 1
ATOM 800 O O . GLY A 1 97 ? 9.754 5.290 -4.627 1.00 89.62 97 GLY A O 1
ATOM 801 N N . LEU A 1 98 ? 10.982 3.863 -5.838 1.00 91.62 98 LEU A N 1
ATOM 802 C CA . LEU A 1 98 ? 10.878 2.736 -4.893 1.00 91.62 98 LEU A CA 1
ATOM 803 C C . LEU A 1 98 ? 11.307 3.100 -3.463 1.00 91.62 98 LEU A C 1
ATOM 805 O O . LEU A 1 98 ? 10.674 2.672 -2.500 1.00 91.62 98 LEU A O 1
ATOM 809 N N . ASP A 1 99 ? 12.342 3.923 -3.304 1.00 92.31 99 ASP A N 1
ATOM 810 C CA . ASP A 1 99 ? 12.796 4.358 -1.979 1.00 92.31 99 ASP A CA 1
ATOM 811 C C . ASP A 1 99 ? 11.800 5.341 -1.324 1.00 92.31 99 ASP A C 1
ATOM 813 O O . ASP A 1 99 ? 11.602 5.323 -0.103 1.00 92.31 99 ASP A O 1
ATOM 817 N N . ALA A 1 100 ? 11.106 6.160 -2.125 1.00 91.62 100 ALA A N 1
ATOM 818 C CA . ALA A 1 100 ? 10.026 7.025 -1.647 1.00 91.62 100 ALA A CA 1
ATOM 819 C C . ALA A 1 100 ? 8.797 6.198 -1.234 1.00 91.62 100 ALA A C 1
ATOM 821 O O . ALA A 1 100 ? 8.245 6.417 -0.154 1.00 91.62 100 ALA A O 1
ATOM 822 N N . ILE A 1 101 ? 8.434 5.185 -2.028 1.00 92.00 101 ILE A N 1
ATOM 823 C CA . ILE A 1 101 ? 7.377 4.218 -1.696 1.00 92.00 101 ILE A CA 1
ATOM 824 C C . ILE A 1 101 ? 7.698 3.511 -0.376 1.00 92.00 101 ILE A C 1
ATOM 826 O O . ILE A 1 101 ? 6.852 3.465 0.517 1.00 92.00 101 ILE A O 1
ATOM 830 N N . PHE A 1 102 ? 8.930 3.019 -0.207 1.00 92.38 102 PHE A N 1
ATOM 831 C CA . PHE A 1 102 ? 9.361 2.401 1.048 1.00 92.38 102 PHE A CA 1
ATOM 832 C C . PHE A 1 102 ? 9.242 3.368 2.227 1.00 92.38 102 PHE A C 1
ATOM 834 O O . PHE A 1 102 ? 8.755 2.988 3.287 1.00 92.38 102 PHE A O 1
ATOM 841 N N . THR A 1 103 ? 9.638 4.630 2.044 1.00 90.12 103 THR A N 1
ATOM 842 C CA . THR A 1 103 ? 9.527 5.658 3.087 1.00 90.12 103 THR A CA 1
ATOM 843 C C . THR A 1 103 ? 8.072 5.879 3.506 1.00 90.12 103 THR A C 1
ATOM 845 O O . THR A 1 103 ? 7.790 5.965 4.702 1.00 90.12 103 THR A O 1
ATOM 848 N N . ILE A 1 104 ? 7.139 5.922 2.548 1.00 88.69 104 ILE A N 1
ATOM 849 C CA . ILE A 1 104 ? 5.700 6.040 2.821 1.00 88.69 104 ILE A CA 1
ATOM 850 C C . ILE A 1 104 ? 5.194 4.808 3.571 1.00 88.69 104 ILE A C 1
ATOM 852 O O . ILE A 1 104 ? 4.566 4.955 4.619 1.00 88.69 104 ILE A O 1
ATOM 856 N N . LEU A 1 105 ? 5.5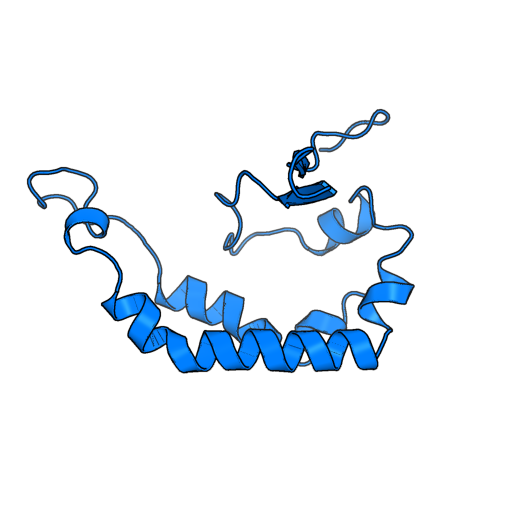01 3.605 3.080 1.00 88.75 105 LEU A N 1
ATOM 857 C CA . LEU A 1 105 ? 5.081 2.351 3.706 1.00 88.75 105 LEU A CA 1
ATOM 858 C C . LEU A 1 105 ? 5.634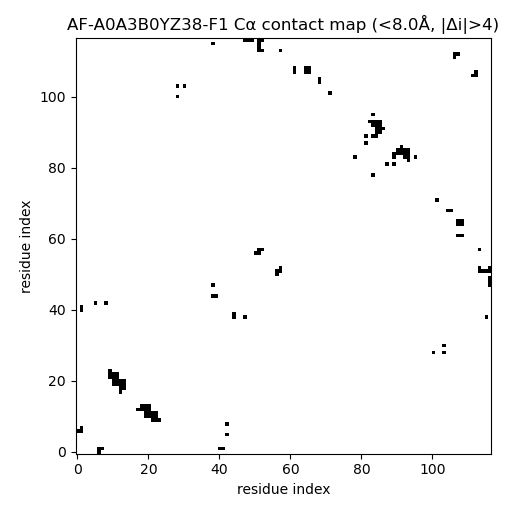 2.218 5.127 1.00 88.75 105 LEU A C 1
ATOM 860 O O . LEU A 1 105 ? 4.894 1.870 6.041 1.00 88.75 105 LEU A O 1
ATOM 864 N N . ASN A 1 106 ? 6.902 2.567 5.350 1.00 88.81 106 ASN A N 1
ATOM 865 C CA . ASN A 1 106 ? 7.549 2.459 6.654 1.00 88.81 106 ASN A CA 1
ATOM 866 C C . ASN A 1 106 ? 6.901 3.352 7.728 1.00 88.81 106 ASN A C 1
ATOM 868 O O . ASN A 1 106 ? 7.082 3.100 8.914 1.00 88.81 106 ASN A O 1
ATOM 872 N N . ARG A 1 107 ? 6.069 4.339 7.365 1.00 84.62 107 ARG A N 1
ATOM 873 C CA . ARG A 1 107 ? 5.282 5.114 8.344 1.00 84.62 107 ARG A CA 1
ATOM 874 C C . ARG A 1 107 ? 4.356 4.237 9.188 1.00 84.62 107 ARG A C 1
ATOM 876 O O . ARG A 1 107 ? 4.046 4.621 10.311 1.00 84.62 107 ARG A O 1
ATOM 883 N N . CYS A 1 108 ? 3.945 3.066 8.701 1.00 80.81 108 CYS A N 1
ATOM 884 C CA . CYS A 1 108 ? 3.099 2.146 9.465 1.00 80.81 108 CYS A CA 1
ATOM 885 C C . CYS A 1 108 ? 3.782 1.544 10.705 1.00 80.81 108 CYS A C 1
ATOM 887 O O . CYS A 1 108 ? 3.099 1.075 11.616 1.00 80.81 108 CYS A O 1
ATOM 889 N N . THR A 1 109 ? 5.117 1.583 10.750 1.00 77.19 109 THR A N 1
ATOM 890 C CA . THR A 1 109 ? 5.920 1.142 11.898 1.00 77.19 109 THR A CA 1
ATOM 891 C C . THR A 1 109 ? 6.097 2.257 12.930 1.00 77.19 109 THR A C 1
ATOM 893 O O . THR A 1 109 ? 6.586 2.019 14.032 1.00 77.19 109 THR A O 1
ATOM 896 N N . THR A 1 110 ? 5.661 3.476 12.596 1.00 77.38 110 THR A N 1
ATOM 897 C CA . THR A 1 110 ? 5.677 4.641 13.481 1.00 77.38 110 THR A CA 1
ATOM 898 C C . THR A 1 110 ? 4.306 4.858 14.121 1.00 77.38 110 THR A C 1
ATOM 900 O O . THR A 1 110 ? 3.281 4.490 13.548 1.00 77.38 110 THR A O 1
ATOM 903 N N . GLU A 1 111 ? 4.269 5.502 15.290 1.00 71.38 111 GLU A N 1
ATOM 904 C CA . GLU A 1 111 ? 3.004 5.869 15.956 1.00 71.38 111 GLU A CA 1
ATOM 905 C C . GLU A 1 111 ? 2.134 6.802 15.094 1.00 71.38 111 GLU A C 1
ATOM 907 O O . GLU A 1 111 ? 0.910 6.688 15.094 1.00 71.38 111 GLU A O 1
ATOM 912 N N . ASN A 1 112 ? 2.770 7.614 14.242 1.00 72.88 112 ASN A N 1
ATOM 913 C CA . ASN A 1 112 ? 2.122 8.649 13.436 1.00 72.88 112 ASN A CA 1
ATOM 914 C C . ASN A 1 112 ? 1.009 8.141 12.504 1.00 72.88 112 ASN A C 1
ATOM 916 O O . ASN A 1 112 ? 0.180 8.941 12.086 1.00 72.88 112 ASN A O 1
ATOM 920 N N . LEU A 1 113 ? 0.986 6.854 12.124 1.00 78.88 113 LEU A N 1
ATOM 921 C CA . LEU A 1 113 ? -0.107 6.314 11.303 1.00 78.88 113 LEU A CA 1
ATOM 922 C C . LEU A 1 113 ? -1.444 6.324 12.064 1.00 78.88 113 LEU A C 1
ATOM 924 O O . LEU A 1 113 ? -2.496 6.534 11.462 1.00 78.88 113 LEU A O 1
ATOM 928 N N . TRP A 1 114 ? -1.397 6.082 13.372 1.00 80.75 114 TRP A N 1
ATOM 929 C CA . TRP A 1 114 ? -2.575 5.862 14.213 1.00 80.75 114 TRP A CA 1
ATOM 930 C C . TRP A 1 114 ? -3.072 7.146 14.880 1.00 80.75 114 TRP A C 1
ATOM 932 O O . TRP A 1 114 ? -4.234 7.222 15.267 1.00 80.75 114 TRP A O 1
ATOM 942 N N . ASP A 1 115 ? -2.229 8.180 14.921 1.00 75.75 115 ASP A N 1
ATOM 943 C CA . ASP A 1 115 ? -2.509 9.490 15.525 1.00 75.75 115 ASP A CA 1
ATOM 944 C C . ASP A 1 115 ? -3.477 10.370 14.702 1.00 75.75 115 ASP A C 1
ATOM 946 O O . ASP A 1 115 ? -3.720 11.527 15.042 1.00 75.75 115 ASP A O 1
ATOM 950 N N . HIS A 1 116 ? -4.036 9.847 13.606 1.00 63.38 116 HIS A N 1
ATOM 951 C CA . HIS A 1 116 ? -4.994 10.542 12.736 1.00 63.38 116 HIS A CA 1
ATOM 952 C C . HIS A 1 116 ? -6.473 10.343 13.147 1.00 63.38 116 HIS A C 1
ATOM 954 O O . HIS A 1 116 ? -7.368 10.599 12.336 1.00 63.38 116 HIS A O 1
ATOM 960 N N . ALA A 1 117 ? -6.716 9.869 14.376 1.00 51.41 117 ALA A N 1
ATOM 961 C CA . ALA A 1 117 ? -8.039 9.648 14.974 1.00 51.41 117 ALA A CA 1
ATOM 962 C C . ALA A 1 117 ? -8.701 10.918 15.538 1.00 51.41 117 ALA A C 1
ATOM 964 O O . ALA A 1 117 ? -7.988 11.885 15.886 1.00 51.41 117 ALA A O 1
#

Mean predicted aligned error: 6.12 Å

pLDDT: mean 86.59, std 10.51, range [42.16, 97.25]

Secondary structure (DSSP, 8-state):
---TT----SEEEETTTTEEEE--GGGTT-TT--HHHHHHHSTTHHHHHHHHT-HHHHHHHHHHHHHHHTTHHHHHHTS-GGGGBSSTTS-SB----HHHHHHHHHGGGSGGGTTT-

Radius of gyration: 17.35 Å; Cα contacts (8 Å, |Δi|>4): 76; chains: 1; bounding box: 40×31×46 Å

Organism: NCBI:txid652676

Foldseek 3Di:
DADPVGDCQQWDQDPVVRDIDRDDCVCVLPPPDPLLVCCVPPPCVVCLCVQLPDPVNLVVVLVVLVVVLVCLVVVVVPPDLCQQAPDNVRPHGDPDPSVSSSVSSCCSNPPVVSVSD

Solvent-accessible surface area (backbone atoms only — not comparable to full-atom values): 7338 Å² total; per-residue (Å²): 132,67,52,102,82,64,50,89,84,43,68,42,79,41,80,89,78,72,39,82,39,81,50,87,67,88,64,77,69,52,89,81,62,58,59,70,60,46,56,69,67,40,95,61,34,91,49,39,48,65,56,49,65,30,64,68,58,48,50,57,49,37,53,51,52,48,60,52,56,76,39,42,68,60,55,63,71,63,54,58,78,66,69,51,21,78,39,97,85,62,80,44,75,44,96,69,61,61,70,58,43,48,56,60,59,55,40,57,82,40,72,73,64,50,71,78,86